Protein AF-A0A6P2ELC7-F1 (afdb_monomer_lite)

Radius of gyration: 15.08 Å; chains: 1; bounding box: 33×24×43 Å

Structure (mmCIF, N/CA/C/O backbone):
data_AF-A0A6P2ELC7-F1
#
_entry.id   AF-A0A6P2ELC7-F1
#
loop_
_atom_site.group_PDB
_atom_site.id
_atom_site.type_symbol
_atom_site.label_atom_id
_atom_site.label_alt_id
_atom_site.label_comp_id
_atom_site.label_asym_id
_atom_site.label_entity_id
_atom_site.label_seq_id
_atom_site.pdbx_PDB_ins_code
_atom_site.Cartn_x
_atom_site.Cartn_y
_atom_site.Cartn_z
_atom_site.occupancy
_atom_site.B_iso_or_equiv
_atom_site.auth_seq_id
_atom_site.auth_comp_id
_atom_site.auth_asym_id
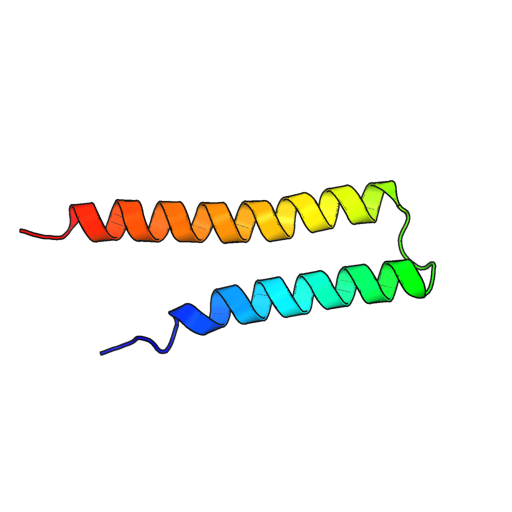_atom_site.auth_atom_id
_atom_site.pdbx_PDB_model_num
ATOM 1 N N . MET A 1 1 ? 11.609 -15.244 -22.750 1.00 41.47 1 MET A N 1
ATOM 2 C CA . MET A 1 1 ? 11.888 -15.659 -21.357 1.00 41.47 1 MET A CA 1
ATOM 3 C C . MET A 1 1 ? 11.297 -14.615 -20.407 1.00 41.47 1 MET A C 1
ATOM 5 O O . MET A 1 1 ? 11.444 -13.435 -20.677 1.00 41.47 1 MET A O 1
ATOM 9 N N . THR A 1 2 ? 10.668 -15.060 -19.308 1.00 45.94 2 THR A N 1
ATOM 10 C CA . THR A 1 2 ? 10.525 -14.334 -18.018 1.00 45.94 2 THR A CA 1
ATOM 11 C C . THR A 1 2 ? 9.564 -13.133 -17.845 1.00 45.94 2 THR A C 1
ATOM 13 O O . THR A 1 2 ? 9.840 -12.252 -17.044 1.00 45.94 2 THR A O 1
ATOM 16 N N . GLU A 1 3 ? 8.332 -13.183 -18.366 1.00 54.69 3 GLU A N 1
ATOM 17 C CA . GLU A 1 3 ? 7.194 -12.386 -17.810 1.00 54.69 3 GLU A CA 1
ATOM 18 C C . GLU A 1 3 ? 6.767 -12.844 -16.388 1.00 54.69 3 GLU A C 1
ATOM 20 O O . GLU A 1 3 ? 5.935 -12.254 -15.703 1.00 54.69 3 GLU A O 1
ATOM 25 N N . ARG A 1 4 ? 7.370 -13.927 -15.888 1.00 53.19 4 ARG A N 1
ATOM 26 C CA . ARG A 1 4 ? 6.968 -14.625 -14.657 1.00 53.19 4 ARG A CA 1
ATOM 27 C C . ARG A 1 4 ? 7.247 -13.849 -13.358 1.00 53.19 4 ARG A C 1
ATOM 29 O O . ARG A 1 4 ? 6.723 -14.223 -12.308 1.00 53.19 4 ARG A O 1
ATOM 36 N N . PHE A 1 5 ? 8.070 -12.796 -13.407 1.00 53.34 5 PHE A N 1
ATOM 37 C CA . PHE A 1 5 ? 8.406 -11.957 -12.246 1.00 53.34 5 PHE A CA 1
ATOM 38 C C . PHE A 1 5 ? 7.691 -10.596 -12.233 1.00 53.34 5 PHE A C 1
ATOM 40 O O . PHE A 1 5 ? 7.625 -9.981 -11.168 1.00 53.34 5 PHE A O 1
ATOM 47 N N . ALA A 1 6 ? 7.109 -10.149 -13.354 1.00 54.41 6 ALA A N 1
ATOM 48 C CA . ALA A 1 6 ? 6.370 -8.884 -13.428 1.00 54.41 6 ALA A CA 1
ATOM 49 C C . ALA A 1 6 ? 5.125 -8.901 -12.518 1.00 54.41 6 ALA A C 1
ATOM 51 O O . ALA A 1 6 ? 4.882 -7.969 -11.752 1.00 54.41 6 ALA A O 1
ATOM 52 N N . SER A 1 7 ? 4.404 -10.026 -12.501 1.00 67.69 7 SER A N 1
ATOM 53 C CA . SER A 1 7 ? 3.201 -10.217 -11.679 1.00 67.69 7 SER A CA 1
ATOM 54 C C . SER A 1 7 ? 3.479 -10.276 -10.164 1.00 67.69 7 SER A C 1
ATOM 56 O O . SER A 1 7 ? 2.651 -9.835 -9.371 1.00 67.69 7 SER A O 1
ATOM 58 N N . ARG A 1 8 ? 4.657 -10.746 -9.719 1.00 81.62 8 ARG A N 1
ATOM 59 C CA . ARG A 1 8 ? 4.936 -10.961 -8.280 1.00 81.62 8 ARG A CA 1
ATOM 60 C C . ARG A 1 8 ? 4.971 -9.666 -7.473 1.00 81.62 8 ARG A C 1
ATOM 62 O O . ARG A 1 8 ? 4.477 -9.638 -6.353 1.00 81.62 8 ARG A O 1
ATOM 69 N N . LYS A 1 9 ? 5.531 -8.593 -8.042 1.00 82.00 9 LYS A N 1
ATOM 70 C CA . LYS A 1 9 ? 5.600 -7.279 -7.379 1.00 82.00 9 LYS A CA 1
ATOM 71 C C . LYS A 1 9 ? 4.214 -6.670 -7.210 1.00 82.00 9 LYS A C 1
ATOM 73 O O . LYS A 1 9 ? 3.922 -6.096 -6.169 1.00 82.00 9 LYS A O 1
ATOM 78 N N . PHE A 1 10 ? 3.365 -6.841 -8.223 1.00 87.00 10 PHE A N 1
ATOM 79 C CA . PHE A 1 10 ? 1.969 -6.429 -8.166 1.00 87.00 10 PHE A CA 1
ATOM 80 C C . PHE A 1 10 ? 1.190 -7.235 -7.124 1.00 87.00 10 PHE A C 1
ATOM 82 O O . PHE A 1 10 ? 0.539 -6.644 -6.273 1.00 87.00 10 PHE A O 1
ATOM 89 N N . LEU A 1 11 ? 1.309 -8.567 -7.134 1.00 90.75 11 LEU A N 1
ATOM 90 C CA . LEU A 1 11 ? 0.632 -9.430 -6.161 1.00 90.75 11 LEU A CA 1
ATOM 91 C C . LEU A 1 11 ? 1.060 -9.125 -4.722 1.00 90.75 11 LEU A C 1
ATOM 93 O O . LEU A 1 11 ? 0.209 -9.068 -3.843 1.00 90.75 11 LEU A O 1
ATOM 97 N N . LEU A 1 12 ? 2.350 -8.877 -4.481 1.00 91.25 12 LEU A N 1
ATOM 98 C CA . LEU A 1 12 ? 2.837 -8.473 -3.160 1.00 91.25 12 LEU A CA 1
ATOM 99 C C . LEU A 1 12 ? 2.250 -7.129 -2.720 1.00 91.25 12 LEU A C 1
ATOM 101 O O . LEU A 1 12 ? 1.765 -7.026 -1.597 1.00 91.25 12 LEU A O 1
ATOM 105 N N . ALA A 1 13 ? 2.249 -6.123 -3.599 1.00 92.62 13 ALA A N 1
ATOM 106 C CA . ALA A 1 13 ? 1.663 -4.819 -3.294 1.00 92.62 13 ALA A CA 1
ATOM 107 C C . ALA A 1 13 ? 0.148 -4.918 -3.043 1.00 92.62 13 ALA A C 1
ATOM 109 O O . ALA A 1 13 ? -0.362 -4.312 -2.105 1.00 92.62 13 ALA A O 1
ATOM 110 N N . LEU A 1 14 ? -0.562 -5.723 -3.837 1.00 92.81 14 LEU A N 1
ATOM 111 C CA . LEU A 1 14 ? -1.997 -5.955 -3.690 1.00 92.81 14 LEU A CA 1
ATOM 112 C C . LEU A 1 14 ? -2.321 -6.667 -2.372 1.00 92.81 14 LEU A C 1
ATOM 114 O O . LEU A 1 14 ? -3.207 -6.228 -1.645 1.00 92.81 14 LEU A O 1
ATOM 118 N N . LEU A 1 15 ? -1.597 -7.739 -2.038 1.00 95.12 15 LEU A N 1
ATOM 119 C CA . LEU A 1 15 ? -1.799 -8.473 -0.787 1.00 95.12 15 LEU A CA 1
ATOM 120 C C . LEU A 1 15 ? -1.472 -7.612 0.437 1.00 95.12 15 LEU A C 1
ATOM 122 O O . LEU A 1 15 ? -2.223 -7.635 1.412 1.00 95.12 15 LEU A O 1
ATOM 126 N N . ALA A 1 16 ? -0.394 -6.827 0.385 1.00 94.94 16 ALA A N 1
ATOM 127 C CA . ALA A 1 16 ? -0.050 -5.886 1.448 1.00 94.94 16 ALA A CA 1
ATOM 128 C C . ALA A 1 16 ? -1.153 -4.833 1.629 1.00 94.94 16 ALA A C 1
ATOM 130 O O . ALA A 1 16 ? -1.638 -4.639 2.742 1.00 94.94 16 ALA A O 1
ATOM 131 N N . PHE A 1 17 ? -1.622 -4.232 0.531 1.00 95.38 17 PHE A N 1
ATOM 132 C CA . PHE A 1 17 ? -2.710 -3.257 0.560 1.00 95.38 17 PHE A CA 1
ATOM 133 C C . PHE A 1 17 ? -3.995 -3.843 1.162 1.00 95.38 17 PHE A C 1
ATOM 135 O O . PHE A 1 17 ? -4.532 -3.279 2.112 1.00 95.38 17 PHE A O 1
ATOM 142 N N . LEU A 1 18 ? -4.432 -5.020 0.697 1.00 96.00 18 LEU A N 1
ATOM 143 C CA . LEU A 1 18 ? -5.605 -5.712 1.245 1.00 96.00 18 LEU A CA 1
ATOM 144 C C . LEU A 1 18 ? -5.449 -6.039 2.736 1.00 96.00 18 LEU A C 1
ATOM 146 O O . LEU A 1 18 ? -6.414 -5.938 3.493 1.00 96.00 18 LEU A O 1
ATOM 150 N N . THR A 1 19 ? -4.238 -6.391 3.173 1.00 96.19 19 THR A N 1
ATOM 151 C CA . THR A 1 19 ? -3.945 -6.649 4.589 1.00 96.19 19 THR A CA 1
ATOM 152 C C . THR A 1 19 ? -4.120 -5.379 5.419 1.00 96.19 19 THR A C 1
ATOM 154 O O . THR A 1 19 ? -4.780 -5.416 6.457 1.00 96.19 19 THR A O 1
ATOM 157 N N . PHE A 1 20 ? -3.598 -4.239 4.959 1.00 96.38 20 PHE A N 1
ATOM 158 C CA . PHE A 1 20 ? -3.759 -2.958 5.656 1.00 96.38 20 PHE A CA 1
ATOM 159 C C . PHE A 1 20 ? -5.222 -2.523 5.710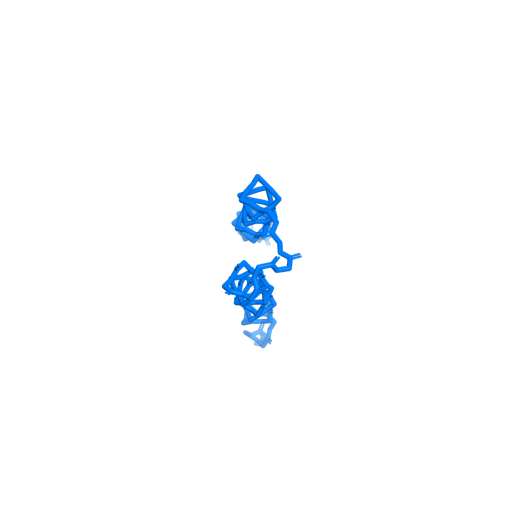 1.00 96.38 20 PHE A C 1
ATOM 161 O O . PHE A 1 20 ? -5.686 -2.081 6.760 1.00 96.38 20 PHE A O 1
ATOM 168 N N . THR A 1 21 ? -5.970 -2.707 4.618 1.00 94.94 21 THR A N 1
ATOM 169 C CA . THR A 1 21 ? -7.410 -2.429 4.584 1.00 94.94 21 THR A CA 1
ATOM 170 C C . THR A 1 21 ? -8.171 -3.320 5.568 1.00 94.94 21 THR A C 1
ATOM 172 O O . THR A 1 21 ? -8.993 -2.820 6.331 1.00 94.94 21 THR A O 1
ATOM 175 N N . GLY A 1 22 ? -7.866 -4.620 5.629 1.00 96.19 22 GLY A N 1
ATOM 176 C CA . GLY A 1 22 ? -8.473 -5.531 6.606 1.00 96.19 22 GLY A CA 1
ATOM 177 C C . GLY A 1 22 ? -8.145 -5.166 8.058 1.00 96.19 22 GLY A C 1
ATOM 178 O O . GLY A 1 22 ? -9.015 -5.221 8.929 1.00 96.19 22 GLY A O 1
ATOM 179 N N . LEU A 1 23 ? -6.910 -4.739 8.335 1.00 95.62 23 LEU A N 1
ATOM 180 C CA . LEU A 1 23 ? -6.505 -4.279 9.667 1.00 95.62 23 LEU A CA 1
ATOM 181 C C . LEU A 1 23 ? -7.206 -2.974 10.073 1.00 95.62 23 LEU A C 1
ATOM 183 O O . LEU A 1 23 ? -7.593 -2.840 11.233 1.00 95.62 23 LEU A O 1
ATOM 187 N N . LEU A 1 24 ? -7.433 -2.057 9.128 1.00 96.50 24 LEU A N 1
ATOM 188 C CA . LEU A 1 24 ? -8.223 -0.847 9.368 1.00 96.50 24 LEU A CA 1
ATOM 189 C C . LEU A 1 24 ? -9.688 -1.192 9.678 1.00 96.50 24 LEU A C 1
ATOM 191 O O . LEU A 1 24 ? -10.233 -0.718 10.670 1.00 96.50 24 LEU A O 1
ATOM 195 N N . LEU A 1 25 ? -10.314 -2.058 8.874 1.00 95.44 25 LEU A N 1
ATOM 196 C CA . LEU A 1 25 ? -11.715 -2.462 9.071 1.00 95.44 25 LEU A CA 1
ATOM 197 C C . LEU A 1 25 ? -11.941 -3.208 10.391 1.00 95.44 25 LEU A C 1
ATOM 199 O O . LEU A 1 25 ? -13.006 -3.101 10.988 1.00 95.44 25 LEU A O 1
ATOM 203 N N . THR A 1 26 ? -10.938 -3.952 10.858 1.00 96.50 26 THR A N 1
ATOM 204 C CA . THR A 1 26 ? -10.985 -4.650 12.153 1.00 96.50 26 THR A CA 1
ATOM 205 C C . THR A 1 26 ? -10.600 -3.757 13.337 1.00 96.50 26 THR A C 1
ATOM 207 O O . THR A 1 26 ? -10.544 -4.247 14.464 1.00 96.50 26 THR A O 1
ATOM 210 N N . GLY A 1 27 ? -10.323 -2.466 13.107 1.00 93.69 27 GLY A N 1
ATOM 211 C CA . GLY A 1 27 ? -9.943 -1.503 14.146 1.00 93.69 27 GLY A CA 1
ATOM 212 C C . GLY A 1 27 ? -8.565 -1.754 14.768 1.00 93.69 27 GLY A C 1
ATOM 213 O O . GLY A 1 27 ? -8.234 -1.160 15.789 1.00 93.69 27 GLY A O 1
ATOM 214 N N . LYS A 1 28 ? -7.751 -2.634 14.172 1.00 95.19 28 LYS A N 1
ATOM 215 C CA . LYS A 1 28 ? -6.390 -2.962 14.638 1.00 95.19 28 LYS A CA 1
ATOM 216 C C . LYS A 1 28 ? -5.334 -1.988 14.122 1.00 95.19 28 LYS A C 1
ATOM 218 O O . LYS A 1 28 ? -4.163 -2.114 14.471 1.00 95.19 28 LYS A O 1
ATOM 223 N N . LEU A 1 29 ? -5.737 -1.059 13.261 1.00 94.00 29 LEU A N 1
ATOM 224 C CA . LEU A 1 29 ? -4.873 -0.076 12.638 1.00 94.00 29 LEU A CA 1
ATOM 225 C C . LEU A 1 29 ? -5.512 1.306 12.748 1.00 94.00 29 LEU A C 1
ATOM 227 O O . LEU A 1 29 ? -6.683 1.477 12.417 1.00 94.00 29 LEU A O 1
ATOM 231 N N . ASP A 1 30 ? -4.725 2.282 13.185 1.00 95.88 30 ASP A N 1
ATOM 232 C CA . ASP A 1 30 ? -5.140 3.680 13.195 1.00 95.88 30 ASP A CA 1
ATOM 233 C C . ASP A 1 30 ? -5.198 4.268 11.768 1.00 95.88 30 ASP A C 1
ATOM 235 O O . ASP A 1 30 ? -4.493 3.810 10.860 1.00 95.88 30 ASP A O 1
ATOM 239 N N . GLN A 1 31 ? -6.013 5.308 11.568 1.00 94.06 31 GLN A N 1
ATOM 240 C CA . GLN A 1 31 ? -6.152 5.983 10.275 1.00 94.06 31 GLN A CA 1
ATOM 241 C C . GLN A 1 31 ? -4.837 6.604 9.793 1.00 94.06 31 GLN A C 1
ATOM 243 O O . GLN A 1 31 ? -4.518 6.481 8.607 1.00 94.06 31 GLN A O 1
ATOM 248 N N . ALA A 1 32 ? -4.050 7.231 10.673 1.00 95.38 32 ALA A N 1
ATOM 249 C CA . ALA A 1 32 ? -2.777 7.820 10.265 1.00 95.38 32 ALA A CA 1
ATOM 250 C C . ALA A 1 32 ? -1.801 6.722 9.814 1.00 95.38 32 ALA A C 1
ATOM 252 O O . ALA A 1 32 ? -1.190 6.827 8.749 1.00 95.38 32 ALA A O 1
ATOM 253 N N . ALA A 1 33 ? -1.742 5.616 10.563 1.00 94.69 33 ALA A N 1
ATOM 254 C CA . ALA A 1 33 ? -0.936 4.451 10.207 1.00 94.69 33 ALA A CA 1
ATOM 255 C C . ALA A 1 33 ? -1.375 3.823 8.870 1.00 94.69 33 ALA A C 1
ATOM 257 O O . ALA A 1 33 ? -0.522 3.458 8.058 1.00 94.69 33 ALA A O 1
ATOM 258 N N . TYR A 1 34 ? -2.684 3.743 8.601 1.00 96.00 34 TYR A N 1
ATOM 259 C CA . TYR A 1 34 ? -3.217 3.258 7.322 1.00 96.00 34 TYR A CA 1
ATOM 260 C C . TYR A 1 34 ? -2.722 4.088 6.143 1.00 96.00 34 TYR A C 1
ATOM 262 O O . TYR A 1 34 ? -2.241 3.535 5.148 1.00 96.00 34 TYR A O 1
ATOM 270 N N . VAL A 1 35 ? -2.830 5.414 6.257 1.00 96.38 35 VAL A N 1
ATOM 271 C CA . VAL A 1 35 ? -2.415 6.345 5.205 1.00 96.38 35 VAL A CA 1
ATOM 272 C C . VAL A 1 35 ? -0.918 6.210 4.947 1.00 96.38 35 VAL A C 1
ATOM 274 O O . VAL A 1 35 ? -0.516 6.049 3.794 1.00 96.38 35 VAL A O 1
ATOM 277 N N . THR A 1 36 ? -0.097 6.189 6.001 1.00 96.94 36 THR A N 1
ATOM 278 C CA . THR A 1 36 ? 1.357 6.027 5.874 1.00 96.94 36 THR A CA 1
ATOM 279 C C . THR A 1 36 ? 1.724 4.703 5.199 1.00 96.94 36 THR A C 1
ATOM 281 O O . THR A 1 36 ? 2.468 4.704 4.217 1.00 96.94 36 THR A O 1
ATOM 284 N N . LEU A 1 37 ? 1.178 3.574 5.662 1.00 95.81 37 LEU A N 1
ATOM 285 C CA . LEU A 1 37 ? 1.475 2.251 5.097 1.00 95.81 37 LEU A CA 1
ATOM 286 C C . LEU A 1 37 ? 1.026 2.127 3.639 1.00 95.81 37 LEU A C 1
ATOM 288 O O . LEU A 1 37 ? 1.769 1.622 2.796 1.00 95.81 37 LEU A O 1
ATOM 292 N N . THR A 1 38 ? -0.165 2.631 3.326 1.00 95.62 38 THR A N 1
ATOM 293 C CA . THR A 1 38 ? -0.704 2.639 1.963 1.00 95.62 38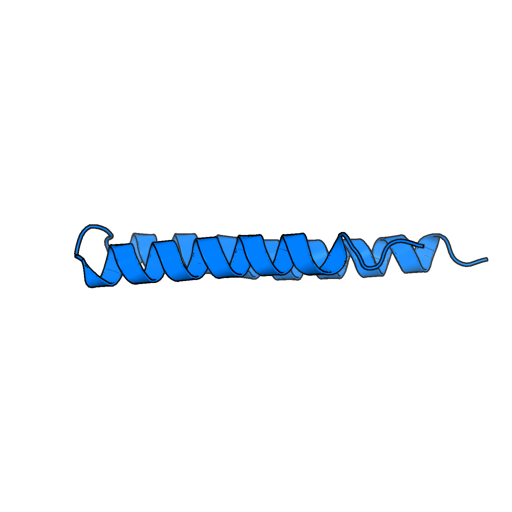 THR A CA 1
AT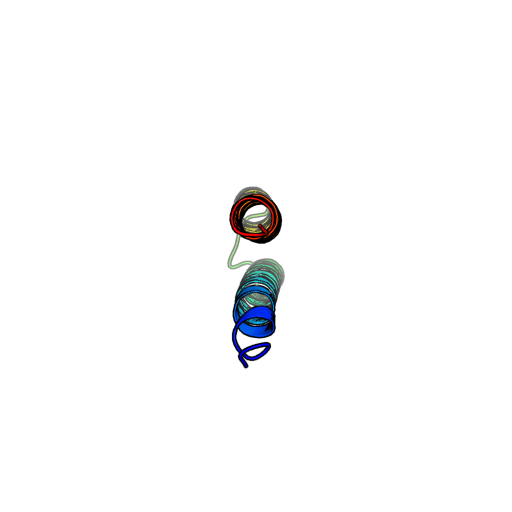OM 294 C C . THR A 1 38 ? 0.159 3.485 1.032 1.00 95.62 38 THR A C 1
ATOM 296 O O . THR A 1 38 ? 0.491 3.043 -0.072 1.00 95.62 38 THR A O 1
ATOM 299 N N . MET A 1 39 ? 0.573 4.671 1.484 1.00 96.19 39 MET A N 1
ATOM 300 C CA . MET A 1 39 ? 1.437 5.569 0.722 1.00 96.19 39 MET A CA 1
ATOM 301 C C . MET A 1 39 ? 2.790 4.916 0.415 1.00 96.19 39 MET A C 1
ATOM 303 O O . MET A 1 39 ? 3.224 4.938 -0.738 1.00 96.19 39 MET A O 1
ATOM 307 N N . PHE A 1 40 ? 3.429 4.275 1.399 1.00 94.94 40 PHE A N 1
ATOM 308 C CA . PHE A 1 40 ? 4.679 3.542 1.172 1.00 94.94 40 PHE A CA 1
ATOM 309 C C . PHE A 1 40 ? 4.496 2.330 0.254 1.00 94.94 40 PHE A C 1
ATOM 311 O O . PHE A 1 40 ? 5.328 2.096 -0.620 1.00 94.94 40 PHE A O 1
ATOM 318 N N . CYS A 1 41 ? 3.408 1.576 0.408 1.00 95.12 41 CYS A N 1
ATOM 319 C CA . CYS A 1 41 ? 3.135 0.395 -0.407 1.00 95.12 41 CYS A CA 1
ATOM 320 C C . CYS A 1 41 ? 2.930 0.750 -1.885 1.00 95.12 41 CYS A C 1
ATOM 322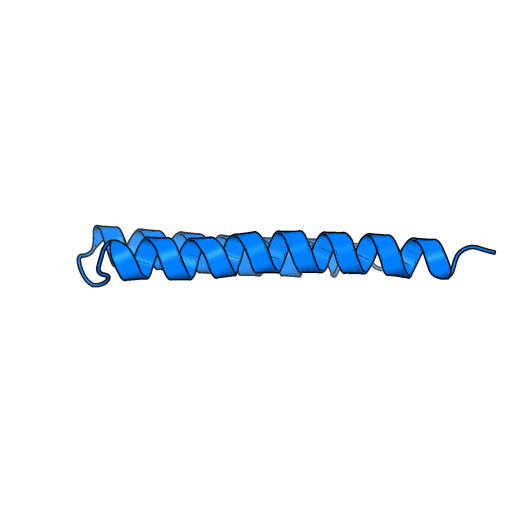 O O . CYS A 1 41 ? 3.589 0.191 -2.766 1.00 95.12 41 CYS A O 1
ATOM 324 N N . LEU A 1 42 ? 2.050 1.715 -2.163 1.00 93.00 42 LEU A N 1
ATOM 325 C CA . LEU A 1 42 ? 1.758 2.158 -3.526 1.00 93.00 42 LEU A CA 1
ATOM 326 C C . LEU A 1 42 ? 2.931 2.936 -4.124 1.00 93.00 42 LEU A C 1
ATOM 328 O O . LEU A 1 42 ? 3.340 2.654 -5.250 1.00 93.00 42 LEU A O 1
ATOM 332 N N . GLY A 1 43 ? 3.514 3.867 -3.365 1.00 93.38 43 GLY A N 1
ATOM 333 C CA . GLY A 1 43 ? 4.677 4.641 -3.794 1.00 93.38 43 GLY A CA 1
ATOM 334 C C . GLY A 1 43 ? 5.884 3.751 -4.090 1.00 93.38 43 GLY A C 1
ATOM 335 O O . GLY A 1 43 ? 6.527 3.911 -5.126 1.00 93.38 43 GLY A O 1
ATOM 336 N N . GLY A 1 44 ? 6.141 2.754 -3.241 1.00 91.44 44 GLY A N 1
ATOM 337 C CA . GLY A 1 44 ? 7.197 1.764 -3.441 1.00 91.44 44 GLY A CA 1
ATOM 338 C C . GLY A 1 44 ? 6.966 0.901 -4.681 1.00 91.44 44 GLY A C 1
ATOM 339 O O . GLY A 1 44 ? 7.887 0.724 -5.479 1.00 91.44 44 GLY A O 1
ATOM 340 N N . TYR A 1 45 ? 5.739 0.414 -4.898 1.00 92.44 45 TYR A N 1
ATOM 341 C CA . TYR A 1 45 ? 5.393 -0.323 -6.116 1.00 92.44 45 TYR A CA 1
ATOM 342 C C . TYR A 1 45 ? 5.600 0.535 -7.371 1.00 92.44 45 TYR A C 1
ATOM 344 O O . TYR A 1 45 ? 6.302 0.111 -8.293 1.00 92.44 45 TYR A O 1
ATOM 352 N N . LEU A 1 46 ? 5.040 1.746 -7.412 1.00 91.69 46 LEU A N 1
ATOM 353 C CA . LEU A 1 46 ? 5.165 2.647 -8.561 1.00 91.69 46 LEU A CA 1
ATOM 354 C C . LEU A 1 46 ? 6.630 3.005 -8.830 1.00 91.69 46 LEU A C 1
ATOM 356 O O . LEU A 1 46 ? 7.100 2.848 -9.958 1.00 91.69 46 LEU A O 1
ATOM 360 N N . GLY A 1 47 ? 7.373 3.395 -7.793 1.00 91.56 47 GLY A N 1
ATOM 361 C CA . GLY A 1 47 ? 8.795 3.717 -7.886 1.00 91.56 47 GLY A CA 1
ATOM 362 C C . GLY A 1 47 ? 9.624 2.543 -8.404 1.00 91.56 47 GLY A C 1
ATOM 363 O O . GLY A 1 47 ? 10.403 2.706 -9.342 1.00 91.56 47 GLY A O 1
ATOM 364 N N . ALA A 1 48 ? 9.400 1.335 -7.883 1.00 87.81 48 ALA A N 1
ATOM 365 C CA . ALA A 1 48 ? 10.097 0.137 -8.344 1.00 87.81 48 ALA A CA 1
ATOM 366 C C . ALA A 1 48 ? 9.822 -0.173 -9.826 1.00 87.81 48 ALA A C 1
ATOM 368 O O . ALA A 1 48 ? 10.734 -0.602 -10.533 1.00 87.81 48 ALA A O 1
ATOM 369 N N . ASN A 1 49 ? 8.596 0.059 -10.309 1.00 89.19 49 ASN A N 1
ATOM 370 C CA . ASN A 1 49 ? 8.242 -0.125 -11.720 1.00 89.19 49 ASN A CA 1
ATOM 371 C C . ASN A 1 49 ? 8.866 0.952 -12.620 1.00 89.19 49 ASN A C 1
ATOM 373 O O . ASN A 1 49 ? 9.340 0.629 -13.710 1.00 89.19 49 ASN A O 1
ATOM 377 N N . VAL A 1 50 ? 8.902 2.211 -12.170 1.00 90.81 50 VAL A N 1
ATOM 378 C CA . VAL A 1 50 ? 9.569 3.305 -12.896 1.00 90.81 50 VAL A CA 1
ATOM 379 C C . VAL A 1 50 ? 11.065 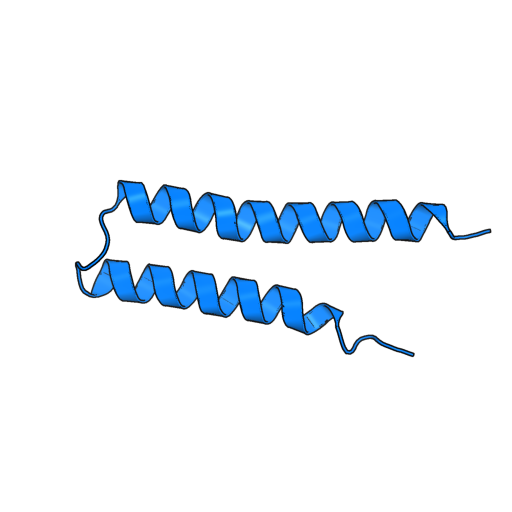3.028 -13.019 1.00 90.81 50 VAL A C 1
ATOM 381 O O . VAL A 1 50 ? 11.597 3.076 -14.127 1.00 90.81 50 VAL A O 1
ATOM 384 N N . ILE A 1 51 ? 11.727 2.665 -11.916 1.00 90.06 51 ILE A N 1
ATOM 385 C CA . ILE A 1 51 ? 13.155 2.314 -11.905 1.00 90.06 51 ILE A CA 1
ATOM 386 C C . ILE A 1 51 ? 13.416 1.131 -12.840 1.00 90.06 51 ILE A C 1
ATOM 388 O O . ILE A 1 51 ? 14.312 1.206 -13.676 1.00 90.06 51 ILE A O 1
ATOM 392 N N . GLN A 1 52 ? 12.604 0.070 -12.772 1.00 86.44 52 GLN A N 1
ATOM 393 C CA . GLN A 1 52 ? 12.754 -1.077 -13.673 1.00 86.44 52 GLN A CA 1
ATOM 394 C C . GLN A 1 52 ? 12.680 -0.683 -15.149 1.00 86.44 52 GLN A C 1
ATOM 396 O O . GLN A 1 52 ? 13.509 -1.133 -15.937 1.00 86.44 52 GLN A O 1
ATOM 401 N N . LYS A 1 53 ? 11.708 0.156 -15.526 1.00 85.06 53 LYS A N 1
ATOM 402 C CA . LYS A 1 53 ? 11.561 0.623 -16.912 1.00 85.06 53 LYS A CA 1
ATOM 403 C C . LYS A 1 53 ? 12.721 1.523 -17.341 1.00 85.06 53 LYS A C 1
ATOM 405 O O . LYS A 1 53 ? 13.202 1.390 -18.464 1.00 85.06 53 LYS A O 1
ATOM 410 N N . ALA A 1 54 ? 13.179 2.412 -16.461 1.00 86.81 54 ALA A N 1
ATOM 411 C CA . ALA A 1 54 ? 14.298 3.307 -16.738 1.00 86.81 54 ALA A CA 1
ATOM 412 C C . ALA A 1 54 ? 15.614 2.537 -16.937 1.00 86.81 54 ALA A C 1
ATOM 414 O O . ALA A 1 54 ? 16.361 2.840 -17.867 1.00 86.81 54 ALA A O 1
ATOM 415 N N . THR A 1 55 ? 15.869 1.513 -16.118 1.00 86.25 55 THR A N 1
ATOM 416 C CA . THR A 1 55 ? 17.058 0.662 -16.251 1.00 86.25 55 THR A CA 1
ATOM 417 C C . THR A 1 55 ? 16.983 -0.227 -17.492 1.00 86.25 55 THR A C 1
ATOM 419 O O . THR A 1 55 ? 17.952 -0.278 -18.239 1.00 86.25 55 THR A O 1
ATOM 422 N N . ALA A 1 56 ? 15.830 -0.840 -17.788 1.00 80.12 56 ALA A N 1
ATOM 423 C CA . ALA A 1 56 ? 15.666 -1.681 -18.980 1.00 80.12 56 ALA A CA 1
ATOM 424 C C . ALA A 1 56 ? 15.874 -0.910 -20.299 1.00 80.12 56 ALA A C 1
ATOM 426 O O . ALA A 1 56 ? 16.409 -1.457 -21.258 1.00 80.12 56 ALA A O 1
ATOM 427 N N . LYS A 1 57 ? 15.504 0.380 -20.354 1.00 67.06 57 LYS A N 1
ATOM 428 C CA . LYS A 1 57 ? 15.778 1.244 -21.519 1.00 67.06 57 LYS A CA 1
ATOM 429 C C . LYS A 1 57 ? 17.278 1.483 -21.735 1.00 67.06 57 LYS A C 1
ATOM 431 O O . LYS A 1 57 ? 17.695 1.728 -22.859 1.00 67.06 57 LYS A O 1
ATOM 436 N N . LYS A 1 58 ? 18.076 1.444 -20.667 1.00 62.16 58 LYS A N 1
ATOM 437 C CA . LYS A 1 58 ? 19.514 1.739 -20.700 1.00 62.16 58 LYS A CA 1
ATOM 438 C C . LYS A 1 58 ? 20.354 0.583 -21.261 1.00 62.16 58 LYS A C 1
ATOM 440 O O . LYS A 1 58 ? 21.505 0.805 -21.609 1.00 62.16 58 LYS A O 1
ATOM 445 N N . GLU A 1 59 ? 19.783 -0.618 -21.339 1.00 57.97 59 GLU A N 1
ATOM 446 C CA . GLU A 1 59 ? 20.436 -1.839 -21.838 1.00 57.97 59 GLU A CA 1
ATOM 447 C C . GLU A 1 59 ? 20.055 -2.189 -23.291 1.00 57.97 59 GLU A C 1
ATOM 449 O O . GLU A 1 59 ? 20.550 -3.178 -23.827 1.00 57.97 59 GLU A O 1
ATOM 454 N N . ALA A 1 60 ? 19.188 -1.406 -23.943 1.00 50.28 60 ALA A N 1
ATOM 455 C CA . ALA A 1 60 ? 18.900 -1.574 -25.368 1.00 50.28 60 ALA A CA 1
ATOM 456 C C . ALA A 1 60 ? 20.044 -0.963 -26.215 1.00 50.28 60 ALA A C 1
ATOM 458 O O . ALA A 1 60 ? 20.443 0.163 -25.906 1.00 50.28 60 ALA A O 1
ATOM 459 N N . PRO A 1 61 ? 20.579 -1.685 -27.225 1.00 53.97 61 PRO A N 1
ATOM 460 C CA . PRO A 1 61 ? 21.681 -1.218 -28.075 1.00 53.97 61 PRO A CA 1
ATOM 461 C C . PRO A 1 61 ? 21.323 0.010 -28.917 1.00 53.97 61 PRO A C 1
ATOM 463 O O . PRO A 1 61 ? 20.129 0.172 -29.266 1.00 53.97 61 PRO A O 1
#

pLDDT: mean 85.17, std 15.67, range [41.47, 96.94]

Secondary structure (DSSP, 8-state):
--GGGHHHHHHHHHHHHHHHHHHHHTT-S-HHHHHHHHHHHHHHHHHHHHHHHHHHHHT--

Foldseek 3Di:
DDPPVVVVLVVVLVVQLVVLVVCVVVVVDDPVRSVVSNCCSVVVSVVVVVVVVVVVVVPDD

Sequence (61 aa):
MTERFASRKFLLALLAFLTFTGLLLTGKLDQAAYVTLTMFCLGGYLGANVIQKATAKKEAP